Protein AF-A0A9W8B5E3-F1 (afdb_monomer_lite)

Foldseek 3Di:
DPFKDWDDDDPDPDDPDDDDLLEEEDEFDPPDDLVVLLVVVLCCVPVVVRPDYHYDYDDPRPVSSVVSVVSNCVPHPDHDDDDDDDDDDDDDIDMDGPDPVVD

Sequence (103 aa):
MDAYRLQQQGPQPGDARSFSRNQTLVQIKGHGKIKNYVQYALKTLEIQSVSHITLEAEGEATVKAVTCAELIKRKCSRPLHQYTTVDTVSQTEIWDATQPSLD

Organism: NCBI:txid2761393

InterPro domains:
  IPR002775 DNA/RNA-binding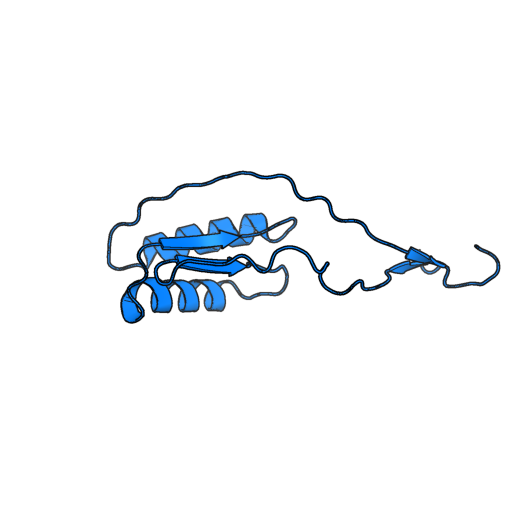 protein Alba-like [PF01918] (26-88)
  IPR036882 Alba-like domain superfamily [G3DSA:3.30.110.20] (19-102)
  IPR036882 Alba-like domain superfamily [SSF82704] (26-99)
  IPR051958 Alba-like nucleic acid-binding [PTHR13516] (1-102)

Secondary structure (DSSP, 8-state):
-TTEEE--PPPPS-------TTEEEEE--TT--HHHHHHHHHHHHHTS--SEEEEE--TTHHHHHHHHHHHHHHH-SS----------------EEESSTT--

pLDDT: mean 84.97, std 14.46, range [47.03, 98.19]

Radius of gyration: 18.25 Å; chains: 1; bounding box: 45×28×48 Å

Structure (mmCIF, N/CA/C/O backbone):
data_AF-A0A9W8B5E3-F1
#
_entry.id   AF-A0A9W8B5E3-F1
#
loop_
_atom_site.group_PDB
_atom_site.id
_atom_site.type_symbol
_atom_site.label_atom_id
_atom_site.label_alt_id
_atom_site.label_comp_id
_atom_site.label_asym_id
_atom_site.label_entity_id
_atom_site.label_seq_id
_atom_site.pdbx_PDB_ins_code
_atom_site.Cartn_x
_atom_site.Cartn_y
_atom_site.Cartn_z
_atom_site.occupancy
_atom_site.B_iso_or_equiv
_atom_site.auth_seq_id
_atom_site.auth_comp_id
_atom_site.auth_asym_id
_atom_site.auth_atom_id
_atom_site.pdbx_PDB_model_num
ATOM 1 N N . MET A 1 1 ? 24.596 -10.218 -21.539 1.00 54.56 1 MET A N 1
ATOM 2 C CA . MET A 1 1 ? 23.637 -9.154 -21.156 1.00 54.56 1 MET A CA 1
ATOM 3 C C . MET A 1 1 ? 24.360 -7.890 -20.669 1.00 54.56 1 MET A C 1
ATOM 5 O O . MET A 1 1 ? 23.692 -6.923 -20.347 1.00 54.56 1 MET A O 1
ATOM 9 N N . ASP A 1 2 ? 25.700 -7.842 -20.700 1.00 60.84 2 ASP A N 1
ATOM 10 C CA . ASP A 1 2 ? 26.528 -6.756 -20.132 1.00 60.84 2 ASP A CA 1
ATOM 11 C C . ASP A 1 2 ? 26.773 -5.547 -21.064 1.00 60.84 2 ASP A C 1
ATOM 13 O O . ASP A 1 2 ? 27.555 -4.652 -20.745 1.00 60.84 2 ASP A O 1
ATOM 17 N N . ALA A 1 3 ? 26.128 -5.525 -22.235 1.00 70.44 3 ALA A N 1
ATOM 18 C CA . ALA A 1 3 ? 26.364 -4.532 -23.288 1.00 70.44 3 ALA A CA 1
ATOM 19 C C . ALA A 1 3 ? 25.508 -3.253 -23.163 1.00 70.44 3 ALA A C 1
ATOM 21 O O . ALA A 1 3 ? 25.699 -2.325 -23.942 1.00 70.44 3 ALA A O 1
ATOM 22 N N . TYR A 1 4 ? 24.580 -3.192 -22.199 1.00 74.38 4 TYR A N 1
ATOM 23 C CA . TYR A 1 4 ? 23.672 -2.058 -22.004 1.00 74.38 4 TYR A CA 1
ATOM 24 C C . TYR A 1 4 ? 23.545 -1.705 -20.521 1.00 74.38 4 TYR A C 1
ATOM 26 O O . TYR A 1 4 ? 23.438 -2.590 -19.668 1.00 74.38 4 TYR A O 1
ATOM 34 N N . ARG A 1 5 ? 23.547 -0.409 -20.205 1.00 78.56 5 ARG A N 1
ATOM 35 C CA . ARG A 1 5 ? 23.338 0.125 -18.856 1.00 78.56 5 ARG A CA 1
ATOM 36 C C . ARG A 1 5 ? 22.047 0.937 -18.843 1.00 78.56 5 ARG A C 1
ATOM 38 O O . ARG A 1 5 ? 21.889 1.855 -19.637 1.00 78.56 5 ARG A O 1
ATOM 45 N N . LEU A 1 6 ? 21.148 0.620 -17.910 1.00 78.12 6 LEU A N 1
ATOM 46 C CA . LEU A 1 6 ? 19.941 1.412 -17.685 1.00 78.12 6 LEU A CA 1
ATOM 47 C C . LEU A 1 6 ? 20.337 2.820 -17.234 1.00 78.12 6 LEU A C 1
ATOM 49 O O . LEU A 1 6 ? 21.021 2.985 -16.215 1.00 78.12 6 LEU A O 1
ATOM 53 N N . GLN A 1 7 ? 19.880 3.826 -17.967 1.00 75.25 7 GLN A N 1
ATOM 54 C CA . GLN A 1 7 ? 19.996 5.208 -17.548 1.00 75.25 7 GLN A CA 1
ATOM 55 C C . GLN A 1 7 ? 18.989 5.439 -16.415 1.00 75.25 7 GLN A C 1
ATOM 57 O O . GLN A 1 7 ? 17.779 5.311 -16.599 1.00 75.25 7 GLN A O 1
ATOM 62 N N . GLN A 1 8 ? 19.472 5.763 -15.213 1.00 61.88 8 GLN A N 1
ATOM 63 C CA . GLN A 1 8 ? 18.577 6.148 -14.123 1.00 61.88 8 GLN A CA 1
ATOM 64 C C . GLN A 1 8 ? 17.997 7.529 -14.437 1.00 61.88 8 GLN A C 1
ATOM 66 O O . GLN A 1 8 ? 18.639 8.547 -14.180 1.00 61.88 8 GLN A O 1
ATOM 71 N N . GLN A 1 9 ? 16.790 7.583 -15.002 1.00 53.81 9 GLN A N 1
A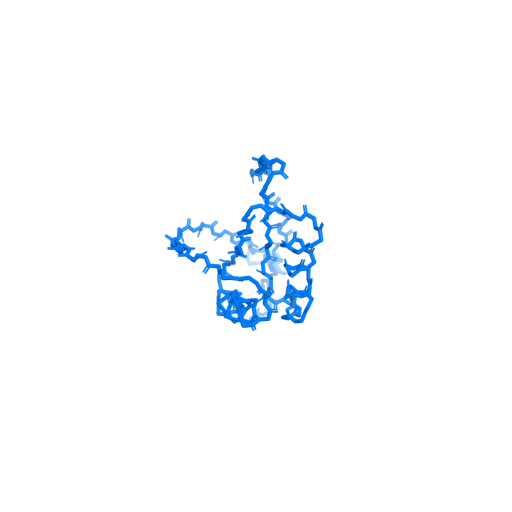TOM 72 C CA . GLN A 1 9 ? 16.033 8.828 -15.008 1.00 53.81 9 GLN A CA 1
ATOM 73 C C . GLN A 1 9 ? 15.536 9.115 -13.590 1.00 53.81 9 GLN A C 1
ATOM 75 O O . GLN A 1 9 ? 14.949 8.259 -12.925 1.00 53.81 9 GLN A O 1
ATOM 80 N N . GLY A 1 10 ? 15.786 10.341 -13.123 1.00 54.22 10 GLY A N 1
ATOM 81 C CA . GLY A 1 10 ? 15.102 10.878 -11.952 1.00 54.22 10 GLY A CA 1
ATOM 82 C C . GLY A 1 10 ? 13.583 10.892 -12.174 1.00 54.22 10 GLY A C 1
ATOM 83 O O . GLY A 1 10 ? 13.135 10.785 -13.318 1.00 54.22 10 GLY A O 1
ATOM 84 N N . PRO A 1 11 ? 12.777 11.007 -11.104 1.00 55.97 11 PRO A N 1
ATOM 85 C CA . PRO A 1 11 ? 11.323 11.051 -11.232 1.00 55.97 11 PRO A CA 1
ATOM 86 C C . PRO A 1 11 ? 10.924 12.092 -12.284 1.00 55.97 11 PRO A C 1
ATOM 88 O O . PRO A 1 11 ? 11.416 13.222 -12.244 1.00 55.97 11 PRO A O 1
ATOM 91 N N . GLN A 1 12 ? 10.070 11.701 -13.239 1.00 56.22 12 GLN A N 1
ATOM 92 C CA . GLN A 1 12 ? 9.578 12.639 -14.246 1.00 56.22 12 GLN A CA 1
ATOM 93 C C . GLN A 1 12 ? 8.935 13.839 -13.528 1.00 56.22 12 GLN A C 1
ATOM 95 O O . GLN A 1 12 ? 8.170 13.635 -12.580 1.00 56.22 12 GLN A O 1
ATOM 100 N N . PRO A 1 13 ? 9.245 15.086 -13.929 1.00 47.03 13 PRO A N 1
ATOM 101 C CA . PRO A 1 13 ? 8.647 16.280 -13.351 1.00 47.03 13 PRO A CA 1
ATOM 102 C C . PRO A 1 13 ? 7.211 16.412 -13.868 1.00 47.03 13 PRO A C 1
ATOM 104 O O . PRO A 1 13 ? 6.914 17.184 -14.772 1.00 47.03 13 PRO A O 1
ATOM 107 N N . GLY A 1 14 ? 6.320 15.612 -13.303 1.00 50.00 14 GLY A N 1
ATOM 108 C CA . GLY A 1 14 ? 4.895 15.624 -13.572 1.00 50.00 14 GLY A CA 1
ATOM 109 C C . GLY A 1 14 ? 4.192 15.159 -12.311 1.00 50.00 14 GLY A C 1
ATOM 110 O O . GLY A 1 14 ? 4.506 14.101 -11.782 1.00 50.00 14 GLY A O 1
ATOM 111 N N . ASP A 1 15 ? 3.271 15.977 -11.824 1.00 52.16 15 ASP A N 1
ATOM 112 C CA . ASP A 1 15 ? 2.357 15.681 -10.723 1.00 52.16 15 ASP A CA 1
ATOM 113 C C . ASP A 1 15 ? 2.914 15.884 -9.309 1.00 52.16 15 ASP A C 1
ATOM 115 O O . ASP A 1 15 ? 2.887 15.000 -8.449 1.00 52.16 15 ASP A O 1
ATOM 119 N N . ALA A 1 16 ? 3.266 17.132 -8.988 1.00 51.34 16 ALA A N 1
ATOM 120 C CA . ALA A 1 16 ? 3.060 17.616 -7.624 1.00 51.34 16 ALA A CA 1
ATOM 121 C C . ALA A 1 16 ? 1.550 17.574 -7.317 1.00 51.34 16 ALA A C 1
ATOM 123 O O . ALA A 1 16 ? 0.821 18.553 -7.493 1.00 51.34 16 ALA A O 1
ATOM 124 N N . ARG A 1 17 ? 1.051 16.402 -6.913 1.00 60.91 17 ARG A N 1
ATOM 125 C CA . ARG A 1 17 ? -0.358 16.220 -6.567 1.00 60.91 17 ARG A CA 1
ATOM 126 C C . ARG A 1 17 ? -0.654 17.044 -5.323 1.00 60.91 17 ARG A C 1
ATOM 128 O O . ARG A 1 17 ? -0.105 16.811 -4.248 1.00 60.91 17 ARG A O 1
ATOM 135 N N . SER A 1 18 ? -1.511 18.040 -5.496 1.00 59.34 18 SER A N 1
ATOM 136 C CA . SER A 1 18 ? -1.956 18.901 -4.409 1.00 59.34 18 SER A CA 1
ATOM 137 C C . SER A 1 18 ? -3.025 18.162 -3.612 1.00 59.34 18 SER A C 1
ATOM 139 O O . SER A 1 18 ? -4.165 18.047 -4.056 1.00 59.34 18 SER A O 1
ATOM 141 N N . PHE A 1 19 ? -2.662 17.631 -2.446 1.00 64.31 19 PHE A N 1
ATOM 142 C CA . PHE A 1 19 ? -3.630 17.030 -1.529 1.00 64.31 19 PHE A CA 1
ATOM 143 C C . PHE A 1 19 ? -4.260 18.104 -0.644 1.00 64.31 19 PHE A C 1
ATOM 145 O O . PHE A 1 19 ? -3.578 19.000 -0.143 1.00 64.31 19 PHE A O 1
ATOM 152 N N . SER A 1 20 ? -5.572 18.003 -0.420 1.00 72.06 20 SER A N 1
ATOM 153 C CA . SER A 1 20 ? -6.231 18.796 0.620 1.00 72.06 20 SER A CA 1
ATOM 154 C C . SER A 1 20 ? -5.685 18.404 1.999 1.00 72.06 20 SER A C 1
ATOM 156 O O . SER A 1 20 ? -5.272 17.264 2.200 1.00 72.06 20 SER A O 1
ATOM 158 N N . ARG A 1 21 ? -5.738 19.320 2.978 1.00 71.38 21 ARG A N 1
ATOM 159 C CA . ARG A 1 21 ? -5.231 19.117 4.355 1.00 71.38 21 ARG A CA 1
ATOM 160 C C . ARG A 1 21 ? -5.725 17.833 5.039 1.00 71.38 21 ARG A C 1
ATOM 162 O O . ARG A 1 21 ? -5.069 17.352 5.953 1.00 71.38 21 ARG A O 1
ATOM 169 N N . ASN A 1 22 ? -6.855 17.282 4.592 1.00 82.31 22 ASN A N 1
ATOM 170 C CA . ASN A 1 22 ? -7.489 16.100 5.178 1.00 82.31 22 ASN A CA 1
ATOM 171 C C . ASN A 1 22 ? -7.178 14.789 4.434 1.00 82.31 22 ASN A C 1
ATOM 173 O O . ASN A 1 22 ? -7.836 13.780 4.692 1.00 82.31 22 ASN A O 1
ATOM 177 N N . GLN A 1 23 ? -6.221 14.794 3.504 1.00 85.94 23 GLN A N 1
ATOM 178 C CA . GLN A 1 23 ? -5.841 13.633 2.701 1.00 85.94 23 GLN A CA 1
ATOM 179 C C . GLN A 1 23 ? -4.331 13.409 2.750 1.00 85.94 23 GLN A C 1
ATOM 181 O O . GLN A 1 23 ? -3.540 14.344 2.864 1.00 85.94 23 GLN A O 1
ATOM 186 N N . THR A 1 24 ? -3.913 12.150 2.661 1.00 91.31 24 THR A N 1
ATOM 187 C CA . THR A 1 24 ? -2.492 11.786 2.610 1.00 91.31 24 THR A CA 1
ATOM 188 C C . THR A 1 24 ? -2.268 10.652 1.623 1.00 91.31 24 THR A C 1
ATOM 190 O O . THR A 1 24 ? -2.950 9.630 1.687 1.00 91.31 24 THR A O 1
ATOM 193 N N . LEU A 1 25 ? -1.287 10.819 0.737 1.00 92.31 25 LEU A N 1
ATOM 194 C CA . LEU A 1 25 ? -0.812 9.781 -0.173 1.00 92.31 25 LEU A CA 1
ATOM 195 C C . LEU A 1 25 ? 0.410 9.080 0.419 1.00 92.31 25 LEU A C 1
ATOM 197 O O . LEU A 1 25 ? 1.381 9.724 0.814 1.00 92.31 25 LEU A O 1
ATOM 201 N N . VAL A 1 26 ? 0.380 7.752 0.425 1.00 94.62 26 VAL A N 1
ATOM 202 C CA . VAL A 1 26 ? 1.504 6.897 0.801 1.00 94.62 26 VAL A CA 1
ATOM 203 C C . VAL A 1 26 ? 1.897 6.069 -0.413 1.00 94.62 26 VAL A C 1
ATOM 205 O O . VAL A 1 26 ? 1.183 5.146 -0.803 1.00 94.62 26 VAL A O 1
ATOM 208 N N . GLN A 1 27 ? 3.055 6.378 -0.994 1.00 94.81 27 GLN A N 1
ATOM 209 C CA . GLN A 1 27 ? 3.607 5.589 -2.091 1.00 94.81 27 GLN A CA 1
ATOM 210 C C . GLN A 1 27 ? 4.348 4.362 -1.558 1.00 94.81 27 GLN A C 1
ATOM 212 O O . GLN A 1 27 ? 5.353 4.462 -0.843 1.00 94.81 27 GLN A O 1
ATOM 217 N N . ILE A 1 28 ? 3.858 3.187 -1.926 1.00 96.38 28 ILE A N 1
ATOM 218 C CA . ILE A 1 28 ? 4.463 1.904 -1.594 1.00 96.38 28 ILE A CA 1
ATOM 219 C C . ILE A 1 28 ? 5.504 1.583 -2.665 1.00 96.38 28 ILE A C 1
ATOM 221 O O . ILE A 1 28 ? 5.204 1.544 -3.853 1.00 96.38 28 ILE A O 1
ATOM 225 N N . LYS A 1 29 ? 6.749 1.355 -2.242 1.00 94.06 29 LYS A N 1
ATOM 226 C CA . LYS A 1 29 ? 7.892 1.105 -3.129 1.00 94.06 29 LYS A CA 1
ATOM 227 C C . LYS A 1 29 ? 8.450 -0.307 -2.934 1.00 94.06 29 LYS A C 1
ATOM 229 O O . LYS A 1 29 ? 8.334 -0.895 -1.848 1.00 94.06 29 LYS A O 1
ATOM 234 N N . GLY A 1 30 ? 9.101 -0.833 -3.972 1.00 88.50 30 GLY A N 1
ATOM 235 C CA . GLY A 1 30 ? 9.683 -2.183 -4.029 1.00 88.50 30 GLY A CA 1
ATOM 236 C C . GLY A 1 30 ? 10.611 -2.530 -2.859 1.00 88.50 30 GLY A C 1
ATOM 237 O O . GLY A 1 30 ? 10.437 -3.554 -2.202 1.00 88.50 30 GLY A O 1
ATOM 238 N N . HIS A 1 31 ? 11.488 -1.610 -2.454 1.00 90.06 31 HIS A N 1
ATOM 239 C CA . HIS A 1 31 ? 12.418 -1.828 -1.332 1.00 90.06 31 HIS A CA 1
ATOM 240 C C . HIS A 1 31 ? 11.871 -1.427 0.051 1.00 90.06 31 HIS A C 1
ATOM 242 O O . HIS A 1 31 ? 12.502 -1.682 1.078 1.00 90.06 31 HIS A O 1
ATOM 248 N N . GLY A 1 32 ? 10.692 -0.804 0.119 1.00 93.00 32 GLY A N 1
ATOM 249 C CA . GLY A 1 32 ? 10.116 -0.346 1.382 1.00 93.00 32 GLY A CA 1
ATOM 250 C C . GLY A 1 32 ? 9.593 -1.488 2.258 1.00 93.00 32 GLY A C 1
ATOM 251 O O . GLY A 1 32 ? 8.989 -2.447 1.767 1.00 93.00 32 GLY A O 1
ATOM 252 N N . LYS A 1 33 ? 9.786 -1.373 3.578 1.00 96.50 33 LYS A N 1
ATOM 253 C CA . LYS A 1 33 ? 9.319 -2.362 4.564 1.00 96.50 33 LYS A CA 1
ATOM 254 C C . LYS A 1 33 ? 7.838 -2.153 4.886 1.00 96.50 33 LYS A C 1
ATOM 256 O O . LYS A 1 33 ? 7.454 -1.068 5.315 1.00 96.50 33 LYS A O 1
ATOM 261 N N . ILE A 1 34 ? 7.038 -3.220 4.806 1.00 97.81 34 ILE A N 1
ATOM 262 C CA . ILE A 1 34 ? 5.595 -3.221 5.136 1.00 97.81 34 ILE A CA 1
ATOM 263 C C . ILE A 1 34 ? 5.324 -2.580 6.504 1.00 97.81 34 ILE A C 1
ATOM 265 O O . ILE A 1 34 ? 4.450 -1.726 6.627 1.00 97.81 34 ILE A O 1
ATOM 269 N N . LYS A 1 35 ? 6.115 -2.940 7.526 1.00 97.88 35 LYS A N 1
ATOM 270 C CA . LYS A 1 35 ? 5.977 -2.402 8.888 1.00 97.88 35 LYS A CA 1
ATOM 271 C C . LYS A 1 35 ? 5.983 -0.871 8.912 1.00 97.88 35 LYS A C 1
ATOM 273 O O . LYS A 1 35 ? 5.164 -0.286 9.610 1.00 97.88 35 LYS A O 1
ATOM 278 N N . ASN A 1 36 ? 6.868 -0.241 8.141 1.00 97.81 36 ASN A N 1
ATOM 279 C CA . ASN A 1 36 ? 7.015 1.211 8.137 1.00 97.81 36 ASN A CA 1
ATOM 280 C C . ASN A 1 36 ? 5.780 1.881 7.524 1.00 97.81 36 ASN A C 1
ATOM 282 O O . ASN A 1 36 ? 5.266 2.839 8.093 1.00 97.81 36 ASN A O 1
ATOM 286 N N . TYR A 1 37 ? 5.265 1.338 6.416 1.00 97.94 37 TYR A N 1
ATOM 287 C CA . TYR A 1 37 ? 4.049 1.843 5.774 1.00 97.94 37 TYR A CA 1
ATOM 288 C C . TYR A 1 37 ? 2.830 1.728 6.685 1.00 97.94 37 TYR A C 1
ATOM 290 O O . TYR A 1 37 ? 2.092 2.695 6.852 1.00 97.94 37 TYR A O 1
ATOM 298 N N . VAL A 1 38 ? 2.654 0.571 7.327 1.00 97.88 38 VAL A N 1
ATOM 299 C CA . VAL A 1 38 ? 1.538 0.337 8.252 1.00 97.88 38 VAL A CA 1
ATOM 300 C C . VAL A 1 38 ? 1.631 1.264 9.468 1.00 97.88 38 VAL A C 1
ATOM 302 O O . VAL A 1 38 ? 0.635 1.872 9.845 1.00 97.88 38 VAL A O 1
ATOM 305 N N . GLN A 1 39 ? 2.818 1.416 10.066 1.00 97.38 39 GLN A N 1
ATOM 306 C CA . GLN A 1 39 ? 3.016 2.318 11.208 1.00 97.38 39 GLN A CA 1
ATOM 307 C C . GLN A 1 39 ? 2.737 3.778 10.849 1.00 97.38 39 GLN A C 1
ATOM 309 O O . GLN A 1 39 ? 2.082 4.479 11.620 1.00 97.38 39 GLN A O 1
ATOM 314 N N . TYR A 1 40 ? 3.209 4.227 9.685 1.00 96.56 40 TYR A N 1
ATOM 315 C CA . TYR A 1 40 ? 2.943 5.576 9.201 1.00 96.56 40 TYR A CA 1
ATOM 316 C C . TYR A 1 40 ? 1.442 5.800 8.981 1.00 96.56 40 TYR A C 1
ATOM 318 O O . TYR A 1 40 ? 0.877 6.739 9.531 1.00 96.56 40 TYR A O 1
ATOM 326 N N . ALA A 1 41 ? 0.780 4.889 8.264 1.00 95.94 41 ALA A N 1
ATOM 327 C CA . ALA A 1 41 ? -0.648 4.973 7.977 1.00 95.94 41 ALA A CA 1
ATOM 328 C C . ALA A 1 41 ? -1.514 5.026 9.246 1.00 95.94 41 ALA A C 1
ATOM 330 O O . ALA A 1 41 ? -2.405 5.868 9.336 1.00 95.94 41 ALA A O 1
ATOM 331 N N . LEU A 1 42 ? -1.235 4.176 10.241 1.00 95.69 42 LEU A N 1
ATOM 332 C CA . LEU A 1 42 ? -1.957 4.186 11.519 1.00 95.69 42 LEU A CA 1
ATOM 333 C C . LEU A 1 42 ? -1.736 5.500 12.275 1.00 95.69 42 LEU A C 1
ATOM 335 O O . LEU A 1 42 ? -2.701 6.128 12.701 1.00 95.69 42 LEU A O 1
ATOM 339 N N . LYS A 1 43 ? -0.485 5.973 12.365 1.00 94.88 43 LYS A N 1
ATOM 340 C CA . LYS A 1 43 ? -0.168 7.267 12.987 1.00 94.88 43 LYS A CA 1
ATOM 341 C C . LYS A 1 43 ? -0.941 8.410 12.323 1.00 94.88 43 LYS A C 1
ATOM 343 O O . LYS A 1 43 ? -1.467 9.283 13.009 1.00 94.88 43 LYS A O 1
ATOM 348 N N . THR A 1 44 ? -1.008 8.409 10.999 1.00 93.38 44 THR A N 1
ATOM 349 C CA . THR A 1 44 ? -1.707 9.439 10.230 1.00 93.38 44 THR A CA 1
ATOM 350 C C . THR A 1 44 ? -3.227 9.363 10.418 1.00 93.38 44 THR A C 1
ATOM 352 O O . THR A 1 44 ? -3.857 10.389 10.669 1.00 93.38 44 THR A O 1
ATOM 355 N N . LEU A 1 45 ? -3.821 8.166 10.390 1.00 92.44 45 LEU A N 1
ATOM 356 C CA . LEU A 1 45 ? -5.265 7.978 10.582 1.00 92.44 45 LEU A CA 1
ATOM 357 C C . LEU A 1 45 ? -5.743 8.257 12.015 1.00 92.44 45 LEU A C 1
ATOM 359 O O . LEU A 1 45 ? -6.877 8.704 12.183 1.00 92.44 45 LEU A O 1
ATOM 363 N N . GLU A 1 46 ? -4.921 7.966 13.026 1.00 89.62 46 GLU A N 1
ATOM 364 C CA . GLU A 1 46 ? -5.329 8.014 14.439 1.00 89.62 46 GLU A CA 1
ATOM 365 C C . GLU A 1 46 ? -4.850 9.275 15.165 1.00 89.62 46 GLU A C 1
ATOM 367 O O . GLU A 1 46 ? -5.595 9.836 15.960 1.00 89.62 46 GLU A O 1
ATOM 372 N N . ILE A 1 47 ? -3.629 9.754 14.892 1.00 85.88 47 ILE A N 1
ATOM 373 C CA . ILE A 1 47 ? -3.063 10.921 15.593 1.00 85.88 47 ILE A CA 1
ATOM 374 C C . ILE A 1 47 ? -3.324 12.201 14.808 1.00 85.88 47 ILE A C 1
ATOM 376 O O . ILE A 1 47 ? -3.800 13.191 15.354 1.00 85.88 47 ILE A O 1
ATOM 380 N N . GLN A 1 48 ? -3.014 12.191 13.510 1.00 84.38 48 GLN A N 1
ATOM 381 C CA . GLN A 1 48 ? -3.187 13.372 12.655 1.00 84.38 48 GLN A CA 1
ATOM 382 C C . GLN A 1 48 ? -4.646 13.567 12.225 1.00 84.38 48 GLN A C 1
ATOM 384 O O . GLN A 1 48 ? -4.978 14.608 11.669 1.00 84.38 48 GLN A O 1
ATOM 389 N N . SER A 1 49 ? -5.513 12.589 12.523 1.00 80.00 49 SER A N 1
ATOM 390 C CA . SER A 1 49 ? -6.962 12.642 12.302 1.00 80.00 49 SER A CA 1
ATOM 391 C C . SER A 1 49 ? -7.352 12.987 10.860 1.00 80.00 49 SER A C 1
ATOM 393 O O . SER A 1 49 ? -8.370 13.638 10.623 1.00 80.00 49 SER A O 1
ATOM 395 N N . VAL A 1 50 ? -6.553 12.548 9.878 1.00 87.88 50 VAL A N 1
ATOM 396 C CA . VAL A 1 50 ? -6.936 12.686 8.467 1.00 87.88 50 VAL A CA 1
ATOM 397 C C . VAL A 1 50 ? -8.163 11.824 8.186 1.00 87.88 50 VAL A C 1
ATOM 399 O O . VAL A 1 50 ? -8.329 10.740 8.757 1.00 87.88 50 VAL A O 1
ATOM 402 N N . SER A 1 51 ? -9.031 12.283 7.286 1.00 88.56 51 SER A N 1
ATOM 403 C CA . SER A 1 51 ? -10.258 11.546 6.989 1.00 88.56 51 SER A CA 1
ATOM 404 C C . SER A 1 51 ? -9.962 10.285 6.175 1.00 88.56 51 SER A C 1
ATOM 406 O O . SER A 1 51 ? -10.562 9.240 6.431 1.00 88.56 51 SER A O 1
ATOM 408 N N . HIS A 1 52 ? -9.001 10.363 5.246 1.00 90.81 52 HIS A N 1
ATOM 409 C CA . HIS A 1 52 ? -8.667 9.278 4.326 1.00 90.81 52 HIS A CA 1
ATOM 410 C C . HIS A 1 52 ? -7.168 9.249 4.004 1.00 90.81 52 HIS A C 1
ATOM 412 O O . HIS A 1 52 ? -6.505 10.287 3.943 1.00 90.81 52 HIS A O 1
ATOM 418 N N . ILE A 1 53 ? -6.655 8.045 3.746 1.00 94.75 53 ILE A N 1
ATOM 419 C CA . ILE A 1 53 ? -5.317 7.817 3.195 1.00 94.75 53 ILE A CA 1
ATOM 420 C C . ILE A 1 53 ? -5.437 7.086 1.858 1.00 94.75 53 ILE A C 1
ATOM 422 O O . ILE A 1 53 ? -6.301 6.223 1.701 1.00 94.75 53 ILE A O 1
ATOM 426 N N . THR A 1 54 ? -4.540 7.390 0.927 1.00 95.50 54 THR A N 1
ATOM 427 C CA . THR A 1 54 ? -4.414 6.685 -0.352 1.00 95.50 54 THR A CA 1
ATOM 428 C C . THR A 1 54 ? -3.118 5.892 -0.337 1.00 95.50 54 THR A C 1
ATOM 430 O O . THR A 1 54 ? -2.049 6.467 -0.140 1.00 95.50 54 THR A O 1
ATOM 433 N N . LEU A 1 55 ? -3.200 4.576 -0.532 1.00 96.75 55 LEU A N 1
ATOM 434 C CA . LEU A 1 55 ? -2.026 3.740 -0.773 1.00 96.75 55 LEU A CA 1
ATOM 435 C C . LEU A 1 55 ? -1.866 3.585 -2.281 1.00 96.75 55 LEU A C 1
ATOM 437 O O . LEU A 1 55 ? -2.743 3.022 -2.930 1.00 96.75 55 LEU A O 1
ATOM 441 N N . GLU A 1 56 ? -0.759 4.073 -2.822 1.00 95.19 56 GLU A N 1
ATOM 442 C CA . GLU A 1 56 ? -0.460 3.983 -4.250 1.00 95.19 56 GLU A CA 1
ATOM 443 C C . GLU A 1 56 ? 0.743 3.080 -4.480 1.00 95.19 56 GLU A C 1
ATOM 445 O O . GLU A 1 56 ? 1.733 3.141 -3.746 1.00 95.19 56 GLU A O 1
ATOM 450 N N . ALA A 1 57 ? 0.651 2.242 -5.505 1.00 95.31 57 ALA A N 1
ATOM 451 C CA . ALA A 1 57 ? 1.720 1.357 -5.916 1.00 95.31 57 ALA A CA 1
ATOM 452 C C . ALA A 1 57 ? 1.593 1.007 -7.392 1.00 95.31 57 ALA A C 1
ATOM 454 O O . ALA A 1 57 ? 0.494 0.970 -7.940 1.00 95.31 57 ALA A O 1
ATOM 455 N N . GLU A 1 58 ? 2.731 0.686 -7.986 1.00 92.44 58 GLU A N 1
ATOM 456 C CA . GLU A 1 58 ? 2.866 0.234 -9.364 1.00 92.44 58 GLU A CA 1
ATOM 457 C C . GLU A 1 58 ? 3.797 -0.987 -9.409 1.00 92.44 58 GLU A C 1
ATOM 459 O O . GLU A 1 58 ? 4.595 -1.216 -8.489 1.00 92.44 58 GLU A O 1
ATOM 464 N N . GLY A 1 59 ? 3.681 -1.789 -10.467 1.00 90.56 59 GLY A N 1
ATOM 465 C CA . GLY A 1 59 ? 4.539 -2.952 -10.696 1.00 90.56 59 GLY A CA 1
ATOM 466 C C . GLY A 1 59 ? 4.579 -3.935 -9.518 1.00 90.56 59 GLY A C 1
ATOM 467 O O . GLY A 1 59 ? 3.552 -4.323 -8.958 1.00 90.56 59 GLY A O 1
ATOM 468 N N . GLU A 1 60 ? 5.787 -4.340 -9.115 1.00 89.88 60 GLU A N 1
ATOM 469 C CA . GLU A 1 60 ? 6.003 -5.315 -8.033 1.00 89.88 60 GLU A CA 1
ATOM 470 C C . GLU A 1 60 ? 5.471 -4.859 -6.660 1.00 89.88 60 GLU A C 1
ATOM 472 O O . GLU A 1 60 ? 5.216 -5.679 -5.772 1.00 89.88 60 GLU A O 1
ATOM 477 N N . ALA A 1 61 ? 5.267 -3.552 -6.460 1.00 95.38 61 ALA A N 1
ATOM 478 C CA . ALA A 1 61 ? 4.804 -3.013 -5.188 1.00 95.38 61 ALA A CA 1
ATOM 479 C C . ALA A 1 61 ? 3.286 -3.173 -4.980 1.00 95.38 61 ALA A C 1
ATOM 481 O O . ALA A 1 61 ? 2.823 -3.049 -3.841 1.00 95.38 61 ALA A O 1
ATOM 482 N N . THR A 1 62 ? 2.508 -3.498 -6.018 1.00 95.31 62 THR A N 1
ATOM 483 C CA . THR A 1 62 ? 1.038 -3.591 -5.938 1.00 95.31 62 THR A CA 1
ATOM 484 C C . THR A 1 62 ? 0.568 -4.633 -4.922 1.00 95.31 62 THR A C 1
ATOM 486 O O . THR A 1 62 ? -0.267 -4.337 -4.064 1.00 95.31 62 THR A O 1
ATOM 489 N N . VAL A 1 63 ? 1.171 -5.826 -4.908 1.00 96.25 63 VAL A N 1
ATOM 490 C CA . VAL A 1 63 ? 0.845 -6.877 -3.918 1.00 96.25 63 VAL A CA 1
ATOM 491 C C . VAL A 1 63 ? 1.165 -6.416 -2.490 1.00 96.25 63 VAL A C 1
ATOM 493 O O . VAL A 1 63 ? 0.435 -6.701 -1.531 1.00 96.25 63 VAL A O 1
ATOM 496 N N . LYS A 1 64 ? 2.241 -5.637 -2.335 1.00 96.94 64 LYS A N 1
ATOM 497 C CA . LYS A 1 64 ? 2.633 -5.064 -1.047 1.00 96.94 64 LYS A CA 1
ATOM 498 C C . LYS A 1 64 ? 1.630 -4.017 -0.570 1.00 96.94 64 LYS A C 1
ATOM 500 O O . LYS A 1 64 ? 1.329 -3.987 0.621 1.00 96.94 64 LYS A O 1
ATOM 505 N N . ALA A 1 65 ? 1.088 -3.196 -1.468 1.00 97.44 65 ALA A N 1
ATOM 506 C CA . ALA A 1 65 ? 0.069 -2.209 -1.124 1.00 97.44 65 ALA A CA 1
ATOM 507 C C . ALA A 1 65 ? -1.208 -2.863 -0.591 1.00 97.44 65 ALA A C 1
ATOM 509 O O . ALA A 1 65 ? -1.708 -2.440 0.452 1.00 97.44 65 ALA A O 1
ATOM 510 N N . VAL A 1 66 ? -1.664 -3.950 -1.223 1.00 97.50 66 VAL A N 1
ATOM 511 C CA . VAL A 1 66 ? -2.797 -4.748 -0.723 1.00 97.50 66 VAL A CA 1
ATOM 512 C C . VAL A 1 66 ? -2.494 -5.298 0.672 1.00 97.50 66 VAL A C 1
ATOM 514 O O . VAL A 1 66 ? -3.292 -5.141 1.593 1.00 97.50 66 VAL A O 1
ATOM 517 N N . THR A 1 67 ? -1.299 -5.860 0.873 1.00 98.19 67 THR A N 1
ATOM 518 C CA . THR A 1 67 ? -0.877 -6.372 2.190 1.00 98.19 67 THR A CA 1
ATOM 519 C C . THR A 1 67 ? -0.873 -5.275 3.260 1.00 98.19 67 THR A C 1
ATOM 521 O O . THR A 1 67 ? -1.352 -5.489 4.376 1.00 98.19 67 THR A O 1
ATOM 524 N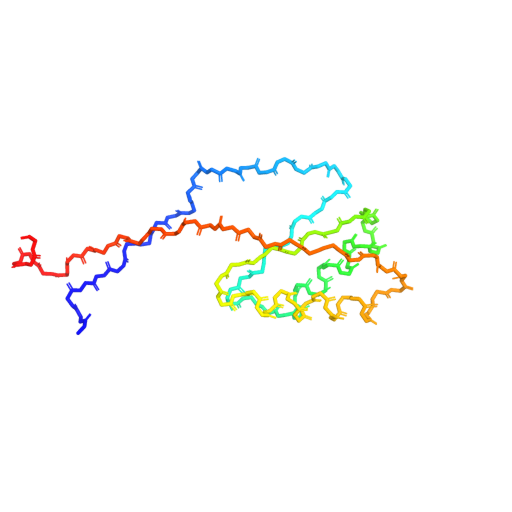 N . CYS A 1 68 ? -0.361 -4.084 2.933 1.00 98.06 68 CYS A N 1
ATOM 525 C CA . CYS A 1 68 ? -0.411 -2.927 3.822 1.00 98.06 68 CYS A CA 1
ATOM 526 C C . CYS A 1 68 ? -1.861 -2.540 4.150 1.00 98.06 68 CYS A C 1
ATOM 528 O O . CYS A 1 68 ? -2.169 -2.365 5.329 1.00 98.06 68 CYS A O 1
ATOM 530 N N . ALA A 1 69 ? -2.746 -2.459 3.150 1.00 97.94 69 ALA A N 1
ATOM 531 C CA . ALA A 1 69 ? -4.159 -2.125 3.339 1.00 97.94 69 ALA A CA 1
ATOM 532 C C . ALA A 1 69 ? -4.851 -3.099 4.306 1.00 97.94 69 ALA A C 1
ATOM 534 O O . ALA A 1 69 ? -5.500 -2.669 5.262 1.00 97.94 69 ALA A O 1
ATOM 535 N N . GLU A 1 70 ? -4.656 -4.407 4.121 1.00 98.00 70 GLU A N 1
ATOM 536 C CA . GLU A 1 70 ? -5.236 -5.430 4.998 1.00 98.00 70 GLU A CA 1
ATOM 537 C C . GLU A 1 70 ? -4.720 -5.330 6.438 1.00 98.00 70 GLU A C 1
ATOM 539 O O . GLU A 1 70 ? -5.493 -5.440 7.392 1.00 98.00 70 GLU A O 1
ATOM 544 N N . LEU A 1 71 ? -3.422 -5.076 6.625 1.00 98.12 71 LEU A N 1
ATOM 545 C CA . LEU A 1 71 ? -2.848 -4.903 7.961 1.00 98.12 71 LEU A CA 1
ATOM 546 C C . LEU A 1 71 ? -3.332 -3.624 8.649 1.00 98.12 71 LEU A C 1
ATOM 548 O O . LEU A 1 71 ? -3.554 -3.647 9.859 1.00 98.12 71 LEU A O 1
ATOM 552 N N . ILE A 1 72 ? -3.504 -2.530 7.904 1.00 97.38 72 ILE A N 1
ATOM 553 C CA . ILE A 1 72 ? -4.033 -1.269 8.437 1.00 97.38 72 ILE A CA 1
ATOM 554 C C . ILE A 1 72 ? -5.477 -1.467 8.896 1.00 97.38 72 ILE A C 1
ATOM 556 O O . ILE A 1 72 ? -5.777 -1.156 10.046 1.00 97.38 72 ILE A O 1
ATOM 560 N N . LYS A 1 73 ? -6.344 -2.062 8.065 1.00 96.06 73 LYS A N 1
ATOM 561 C CA . LYS A 1 73 ? -7.743 -2.348 8.434 1.00 96.06 73 LYS A CA 1
ATOM 562 C C . LYS A 1 73 ? -7.860 -3.216 9.687 1.00 96.06 73 LYS A C 1
ATOM 564 O O . LYS A 1 73 ? -8.730 -2.973 10.509 1.00 96.06 73 LYS A O 1
ATOM 569 N N . ARG A 1 74 ? -6.975 -4.208 9.852 1.00 96.81 74 ARG A N 1
ATOM 570 C CA . ARG A 1 74 ? -6.959 -5.078 11.044 1.00 96.81 74 ARG A CA 1
ATOM 571 C C . ARG A 1 74 ? -6.480 -4.376 12.314 1.00 96.81 74 ARG A C 1
ATOM 573 O O . ARG A 1 74 ? -6.836 -4.809 13.402 1.00 96.81 74 ARG A O 1
ATOM 580 N N . LYS A 1 75 ? -5.595 -3.384 12.188 1.00 96.38 75 LYS A N 1
ATOM 581 C CA . LYS A 1 75 ? -4.934 -2.728 13.328 1.00 96.38 75 LYS A CA 1
ATOM 582 C C . LYS A 1 75 ? -5.571 -1.405 13.727 1.00 96.38 75 LYS A C 1
ATOM 584 O O . LYS A 1 75 ? -5.365 -0.982 14.857 1.00 96.38 75 LYS A O 1
ATOM 589 N N . CYS A 1 76 ? -6.276 -0.747 12.813 1.00 94.00 76 CYS A N 1
ATOM 590 C CA . CYS A 1 76 ? -6.940 0.513 13.098 1.00 94.00 76 CYS A CA 1
ATOM 591 C C . CYS A 1 76 ? -8.087 0.284 14.085 1.00 94.00 76 CYS A C 1
ATOM 593 O O . CYS A 1 76 ? -8.865 -0.658 13.950 1.00 94.00 76 CYS A O 1
ATOM 595 N N . SER A 1 77 ? -8.181 1.163 15.076 1.00 90.25 77 SER A N 1
ATOM 596 C CA . SER A 1 77 ? -9.178 1.089 16.152 1.00 90.25 77 SER A CA 1
ATOM 597 C C . SER A 1 77 ? -10.622 1.360 15.705 1.00 90.25 77 SER A C 1
ATOM 599 O O . SER A 1 77 ? -11.563 0.984 16.403 1.00 90.25 77 SER A O 1
ATOM 601 N N . ARG A 1 78 ? -10.816 1.994 14.542 1.00 89.88 78 ARG A N 1
ATOM 602 C CA . ARG A 1 78 ? -12.127 2.367 13.988 1.00 89.88 78 ARG A CA 1
ATOM 603 C C . ARG A 1 78 ? -12.409 1.653 12.662 1.00 89.88 78 ARG A C 1
ATOM 605 O O . AR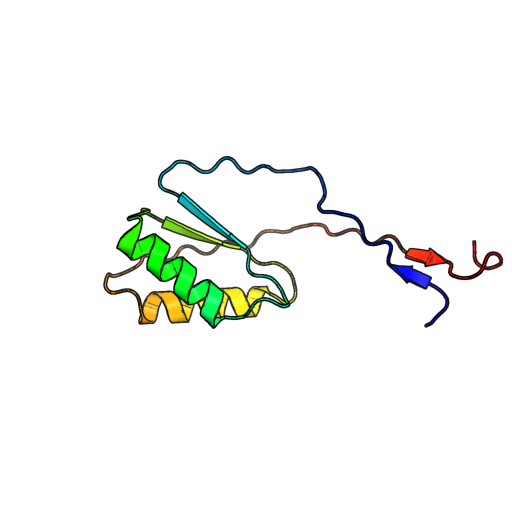G A 1 78 ? -11.465 1.361 11.925 1.00 89.88 78 ARG A O 1
ATOM 612 N N . PRO A 1 79 ? -13.687 1.424 12.304 1.00 91.50 79 PRO A N 1
ATOM 613 C CA . PRO A 1 79 ? -14.033 0.873 10.999 1.00 91.50 79 PRO A CA 1
ATOM 614 C C . PRO A 1 79 ? -13.560 1.797 9.868 1.00 91.50 79 PRO A C 1
ATOM 616 O O . PRO A 1 79 ? -13.631 3.026 9.968 1.00 91.50 79 PRO A O 1
ATOM 619 N N . LEU A 1 80 ? -13.080 1.188 8.782 1.00 94.25 80 LEU A N 1
ATOM 620 C CA . LEU A 1 80 ? -12.612 1.875 7.581 1.00 94.25 80 LEU A CA 1
ATOM 621 C C . LEU A 1 80 ? -13.433 1.421 6.374 1.00 94.25 80 LEU A C 1
ATOM 623 O O . LEU A 1 80 ? -13.572 0.223 6.128 1.00 94.25 80 LEU A O 1
ATOM 627 N N . HIS A 1 81 ? -13.923 2.381 5.593 1.00 94.88 81 HIS A N 1
ATOM 628 C CA . HIS A 1 81 ? -14.423 2.111 4.249 1.00 94.88 81 HIS A CA 1
ATOM 629 C C . HIS A 1 81 ? -13.242 2.023 3.282 1.00 94.88 81 HIS A C 1
ATOM 631 O O . HIS A 1 81 ? -12.308 2.821 3.363 1.00 94.88 81 HIS A O 1
ATOM 637 N N . GLN A 1 82 ? -13.283 1.053 2.369 1.00 95.88 82 GLN A N 1
ATOM 638 C CA . GLN A 1 82 ? -12.257 0.874 1.348 1.00 95.88 82 GLN A CA 1
ATOM 639 C C . GLN A 1 82 ? -12.823 1.190 -0.033 1.00 95.88 82 GLN A C 1
ATOM 641 O O . GLN A 1 82 ? -13.902 0.726 -0.394 1.00 95.88 82 GLN A O 1
ATOM 646 N N . TYR A 1 83 ? -12.036 1.928 -0.807 1.00 96.56 83 TYR A N 1
ATOM 647 C CA . TYR A 1 83 ? -12.238 2.162 -2.228 1.00 96.56 83 TYR A CA 1
ATOM 648 C C . TYR A 1 83 ? -10.946 1.782 -2.957 1.00 96.56 83 TYR A C 1
ATOM 650 O O . TYR A 1 83 ? -9.855 2.107 -2.487 1.00 96.56 83 TYR A O 1
ATOM 658 N N . THR A 1 84 ? -11.051 1.038 -4.055 1.00 96.44 84 THR A N 1
ATOM 659 C CA . THR A 1 84 ? -9.892 0.539 -4.805 1.00 96.44 84 THR A CA 1
ATOM 660 C C . THR A 1 84 ? -10.087 0.844 -6.279 1.00 96.44 84 THR A C 1
ATOM 662 O O . THR A 1 84 ? -11.097 0.450 -6.858 1.00 96.44 84 THR A O 1
ATOM 665 N N . THR A 1 85 ? -9.115 1.538 -6.866 1.00 96.12 85 THR A N 1
ATOM 666 C CA . THR A 1 85 ? -9.044 1.820 -8.300 1.00 96.12 85 THR A CA 1
ATOM 667 C C . THR A 1 85 ? -7.862 1.087 -8.908 1.00 96.12 85 THR A C 1
ATOM 669 O O . THR A 1 85 ? -6.897 0.748 -8.221 1.00 96.12 85 THR A O 1
ATOM 672 N N . VAL A 1 86 ? -7.969 0.814 -10.203 1.00 95.38 86 VAL A N 1
ATOM 673 C CA . VAL A 1 86 ? -6.877 0.300 -11.020 1.00 95.38 86 VAL A CA 1
ATOM 674 C C . VAL A 1 86 ? -6.703 1.293 -12.150 1.00 95.38 86 VAL A C 1
ATOM 676 O O . VAL A 1 86 ? -7.650 1.553 -12.887 1.00 95.38 86 VAL A O 1
ATOM 679 N N . ASP A 1 87 ? -5.497 1.826 -12.264 1.00 90.88 87 ASP A N 1
ATOM 680 C CA . ASP A 1 87 ? -5.127 2.821 -13.258 1.00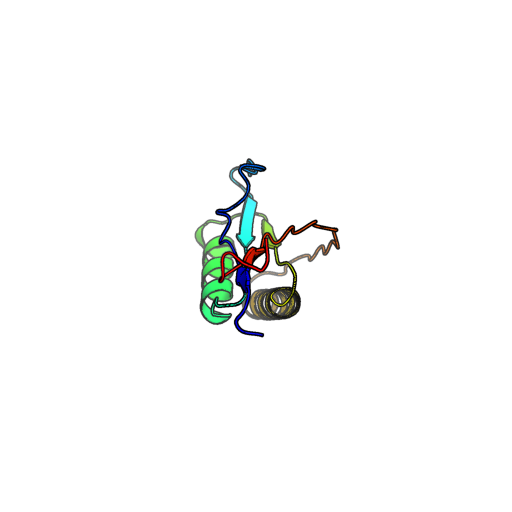 90.88 87 ASP A CA 1
ATOM 681 C C . ASP A 1 87 ? -3.923 2.317 -14.058 1.00 90.88 87 ASP A C 1
ATOM 683 O O . ASP A 1 87 ? -3.224 1.384 -13.654 1.00 90.88 87 ASP A O 1
ATOM 687 N N . THR A 1 88 ? -3.697 2.916 -15.224 1.00 90.44 88 THR A N 1
ATOM 688 C CA . THR A 1 88 ? -2.550 2.596 -16.080 1.00 90.44 88 THR A CA 1
ATOM 689 C C . THR A 1 88 ? -1.514 3.702 -15.968 1.00 90.44 88 THR A C 1
ATOM 691 O O . THR A 1 88 ? -1.849 4.880 -16.069 1.00 90.44 88 THR A O 1
ATOM 694 N N . VAL A 1 89 ? -0.254 3.317 -15.797 1.00 86.19 89 VAL A N 1
ATOM 695 C CA . VAL A 1 89 ? 0.897 4.220 -15.835 1.00 86.19 89 VAL A CA 1
ATOM 696 C C . VAL A 1 89 ? 1.867 3.733 -16.906 1.00 86.19 89 VAL A C 1
ATOM 698 O O . VAL A 1 89 ? 2.066 2.529 -17.067 1.00 86.19 89 VAL A O 1
ATOM 701 N N . SER A 1 90 ? 2.450 4.668 -17.652 1.00 85.62 90 SER A N 1
ATOM 702 C CA . SER A 1 90 ? 3.482 4.372 -18.645 1.00 85.62 90 SER A CA 1
ATOM 703 C C . SER A 1 90 ? 4.853 4.640 -18.041 1.00 85.62 90 SER A C 1
ATOM 705 O O . SER A 1 90 ? 5.128 5.754 -17.599 1.00 85.62 90 SER A O 1
ATOM 707 N N . GLN A 1 91 ? 5.718 3.629 -18.052 1.00 83.69 91 GLN A N 1
ATOM 708 C CA . GLN A 1 91 ? 7.115 3.751 -17.651 1.00 83.69 91 GLN A CA 1
ATOM 709 C C . GLN A 1 91 ? 8.004 3.529 -18.877 1.00 83.69 91 GLN A C 1
ATOM 711 O O . GLN A 1 91 ? 7.878 2.516 -19.560 1.00 83.69 91 GLN A O 1
ATOM 716 N N . THR A 1 92 ? 8.893 4.483 -19.151 1.00 86.19 92 THR A N 1
ATOM 717 C CA . THR A 1 92 ? 9.854 4.414 -20.259 1.00 86.19 92 THR A CA 1
ATOM 718 C C . THR A 1 92 ? 11.253 4.217 -19.691 1.00 86.19 92 THR A C 1
ATOM 720 O O . THR A 1 92 ? 11.686 4.996 -18.844 1.00 86.19 92 THR A O 1
ATOM 723 N N . GLU A 1 93 ? 11.963 3.197 -20.166 1.00 82.19 93 GLU A N 1
ATOM 724 C CA . GLU A 1 93 ? 13.349 2.910 -19.790 1.00 82.19 93 GLU A CA 1
ATOM 725 C C . GLU A 1 93 ? 14.286 3.234 -20.958 1.00 82.19 93 GLU A C 1
ATOM 727 O O . GLU A 1 93 ? 14.060 2.780 -22.081 1.00 82.19 93 GLU A O 1
ATOM 732 N N . ILE A 1 94 ? 15.333 4.021 -20.695 1.00 86.06 94 ILE A N 1
ATOM 733 C CA . ILE A 1 94 ? 16.377 4.350 -21.673 1.00 86.06 94 ILE A CA 1
ATOM 734 C C . ILE A 1 94 ? 17.632 3.557 -21.320 1.00 86.06 94 ILE A C 1
ATOM 736 O O . ILE A 1 94 ? 18.058 3.535 -20.163 1.00 86.06 94 ILE A O 1
ATOM 740 N N . TRP A 1 95 ? 18.215 2.900 -22.316 1.00 82.06 95 TRP A N 1
ATOM 741 C CA . TRP A 1 95 ? 19.373 2.031 -22.159 1.00 82.06 95 TRP A CA 1
ATOM 742 C C . TRP A 1 95 ? 20.527 2.563 -23.003 1.00 82.06 95 TRP A C 1
ATOM 744 O O . TRP A 1 95 ? 20.396 2.653 -24.220 1.00 82.06 95 TRP A O 1
ATOM 754 N N . ASP A 1 96 ? 21.649 2.878 -22.359 1.00 82.75 96 ASP A N 1
ATOM 755 C CA . ASP A 1 96 ? 22.869 3.317 -23.039 1.00 82.75 96 ASP A CA 1
ATOM 756 C C . ASP A 1 96 ? 23.761 2.106 -23.341 1.00 82.75 96 ASP A C 1
ATOM 758 O O . ASP A 1 96 ? 23.976 1.248 -22.471 1.00 82.75 96 ASP A O 1
ATOM 762 N N . ALA A 1 97 ? 24.311 2.035 -24.555 1.00 83.94 97 ALA A N 1
ATOM 763 C CA . ALA A 1 97 ? 25.296 1.019 -24.906 1.00 83.94 97 ALA A CA 1
ATOM 764 C C . ALA A 1 97 ? 26.575 1.208 -24.070 1.00 83.94 97 ALA A C 1
ATOM 766 O O . ALA A 1 97 ? 27.116 2.306 -23.945 1.00 83.94 97 ALA A O 1
ATOM 767 N N . THR A 1 98 ? 27.095 0.125 -23.490 1.00 78.69 98 THR A N 1
ATOM 768 C CA . THR A 1 98 ? 28.332 0.167 -22.687 1.00 78.69 98 THR A CA 1
ATOM 769 C C . THR A 1 98 ? 29.597 0.115 -23.543 1.00 78.69 98 THR A C 1
ATOM 771 O O . THR A 1 98 ? 30.698 0.276 -23.014 1.00 78.69 98 THR A O 1
ATOM 774 N N . GLN A 1 99 ? 29.458 -0.094 -24.856 1.00 76.50 99 GLN A N 1
ATOM 775 C CA . GLN A 1 99 ? 30.554 -0.096 -25.820 1.00 76.50 99 GLN A CA 1
ATOM 776 C C . GLN A 1 99 ? 30.210 0.780 -27.036 1.00 76.50 99 GLN A C 1
ATOM 778 O O . GLN A 1 99 ? 29.102 0.678 -27.557 1.00 76.50 99 GLN A O 1
ATOM 783 N N . PRO A 1 100 ? 31.168 1.574 -27.547 1.00 65.50 100 PRO A N 1
ATOM 784 C CA . PRO A 1 100 ? 30.939 2.530 -28.635 1.00 65.50 100 PRO A CA 1
ATOM 785 C C . PRO A 1 100 ? 30.714 1.891 -30.017 1.00 65.50 100 PRO A C 1
ATOM 787 O O . PRO A 1 100 ? 30.436 2.602 -30.971 1.00 65.50 100 PRO A O 1
ATOM 790 N N . SER A 1 101 ? 30.862 0.568 -30.160 1.00 66.06 101 SER A N 1
ATOM 791 C CA . SER A 1 101 ? 30.612 -0.160 -31.416 1.00 66.06 101 SER A CA 1
ATOM 792 C C . SER A 1 101 ? 29.187 -0.715 -31.540 1.00 66.06 101 SER A C 1
ATOM 794 O O . SER A 1 101 ? 28.922 -1.481 -32.464 1.00 66.06 101 SER A O 1
ATOM 796 N N . LEU A 1 102 ? 28.314 -0.424 -30.572 1.00 60.91 102 LEU A N 1
ATOM 797 C CA . LEU A 1 102 ? 26.928 -0.906 -30.498 1.00 60.91 102 LEU A CA 1
ATOM 798 C C . LEU A 1 102 ? 25.887 0.220 -30.631 1.00 60.91 102 LEU A C 1
ATOM 800 O O . LEU A 1 102 ? 24.704 -0.044 -30.415 1.00 60.91 102 LEU A O 1
ATOM 804 N N . ASP A 1 103 ? 26.341 1.431 -30.958 1.00 58.03 103 ASP A N 1
ATOM 805 C CA . ASP A 1 103 ? 25.515 2.624 -31.186 1.00 58.03 103 ASP A CA 1
ATOM 806 C C . ASP A 1 103 ? 25.047 2.713 -32.651 1.00 58.03 103 ASP A C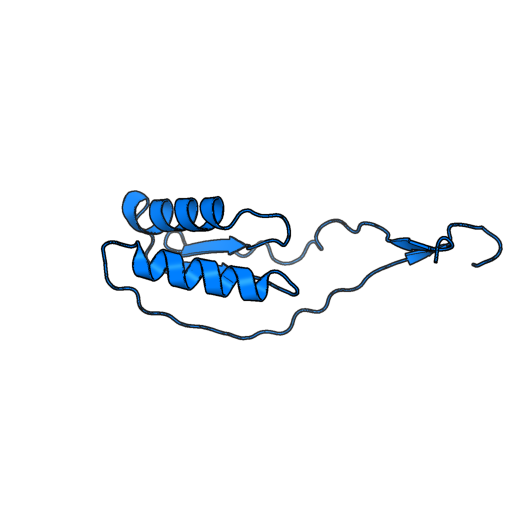 1
ATOM 808 O O . ASP A 1 103 ? 25.861 2.388 -33.553 1.00 58.03 103 ASP A O 1
#